Protein AF-A0ABD7YQZ2-F1 (afdb_monomer_lite)

Radius of gyration: 14.97 Å; chains: 1; bounding box: 35×28×44 Å

Structure (mmCIF, N/CA/C/O backbone):
data_AF-A0ABD7YQZ2-F1
#
_entry.id   AF-A0ABD7YQZ2-F1
#
loop_
_atom_site.group_PDB
_atom_site.id
_atom_site.type_symbol
_atom_site.label_atom_id
_atom_site.label_alt_id
_atom_site.label_comp_id
_atom_site.label_asym_id
_atom_site.label_entity_id
_atom_site.label_seq_id
_atom_site.pdbx_PDB_ins_code
_atom_site.Cartn_x
_atom_site.Cartn_y
_atom_site.Cartn_z
_atom_site.occupancy
_atom_site.B_iso_or_equiv
_atom_site.auth_seq_id
_atom_site.auth_comp_id
_atom_site.auth_asym_id
_atom_site.auth_atom_id
_atom_site.pdbx_PDB_model_num
ATOM 1 N N . MET A 1 1 ? 3.854 7.412 14.290 1.00 66.31 1 MET A N 1
ATOM 2 C CA . MET A 1 1 ? 3.168 6.395 13.473 1.00 66.31 1 MET A CA 1
ATOM 3 C C . MET A 1 1 ? 4.103 6.058 12.332 1.00 66.31 1 MET A C 1
ATOM 5 O O . MET A 1 1 ? 4.502 6.973 11.616 1.00 66.31 1 MET A O 1
ATOM 9 N N . GLY A 1 2 ? 4.597 4.822 12.289 1.00 83.25 2 GLY A N 1
ATOM 10 C CA . GLY A 1 2 ? 5.615 4.378 11.342 1.00 83.25 2 GLY A CA 1
ATOM 11 C C . GLY A 1 2 ? 5.058 3.426 10.288 1.00 83.25 2 GLY A C 1
ATOM 12 O O . GLY A 1 2 ? 4.072 2.732 10.518 1.00 83.25 2 GLY A O 1
ATOM 13 N N . ILE A 1 3 ? 5.729 3.386 9.135 1.00 92.69 3 ILE A N 1
ATOM 14 C CA . ILE A 1 3 ? 5.551 2.346 8.118 1.00 92.69 3 ILE A CA 1
ATOM 15 C C . ILE A 1 3 ? 6.861 1.582 8.012 1.00 92.69 3 ILE A C 1
ATOM 17 O O . ILE A 1 3 ? 7.908 2.146 7.675 1.00 92.69 3 ILE A O 1
ATOM 21 N N . ARG A 1 4 ? 6.814 0.285 8.293 1.00 94.44 4 ARG A N 1
ATOM 22 C CA . ARG A 1 4 ? 7.975 -0.601 8.266 1.00 94.44 4 ARG A CA 1
ATOM 23 C C . ARG A 1 4 ? 7.821 -1.611 7.141 1.00 94.44 4 ARG A C 1
ATOM 25 O O . ARG A 1 4 ? 6.831 -2.328 7.097 1.00 94.44 4 ARG A O 1
ATOM 32 N N . ALA A 1 5 ? 8.819 -1.700 6.265 1.00 94.62 5 ALA A N 1
ATOM 33 C CA . ALA A 1 5 ? 8.850 -2.746 5.250 1.00 94.62 5 ALA A CA 1
ATOM 34 C C . ALA A 1 5 ? 9.070 -4.117 5.904 1.00 94.62 5 ALA A C 1
ATOM 36 O O . ALA A 1 5 ? 9.908 -4.272 6.797 1.00 94.62 5 ALA A O 1
ATOM 37 N N . ILE A 1 6 ? 8.329 -5.109 5.430 1.00 94.25 6 ILE A N 1
ATOM 38 C CA . ILE A 1 6 ? 8.481 -6.512 5.793 1.00 94.25 6 ILE A CA 1
ATOM 39 C C . ILE A 1 6 ? 9.302 -7.168 4.689 1.00 94.25 6 ILE A C 1
ATOM 41 O O . ILE A 1 6 ? 8.945 -7.116 3.512 1.00 94.25 6 ILE A O 1
ATOM 45 N N . LYS A 1 7 ? 10.420 -7.794 5.067 1.00 89.88 7 LYS A N 1
ATOM 46 C CA . LYS A 1 7 ? 11.256 -8.516 4.110 1.00 89.88 7 LYS A CA 1
ATOM 47 C C . LYS A 1 7 ? 10.500 -9.749 3.616 1.00 89.88 7 LYS A C 1
ATOM 49 O O . LYS A 1 7 ? 10.230 -10.661 4.393 1.00 89.88 7 LYS A O 1
ATOM 54 N N . LEU A 1 8 ? 10.186 -9.769 2.327 1.00 86.06 8 LEU A N 1
ATOM 55 C CA . LEU A 1 8 ? 9.670 -10.950 1.645 1.00 86.06 8 LEU A CA 1
ATOM 56 C C . LEU A 1 8 ? 10.837 -11.837 1.200 1.00 86.06 8 LEU A C 1
ATOM 58 O O . LEU A 1 8 ? 11.935 -11.342 0.935 1.00 86.06 8 LEU A O 1
ATOM 62 N N . ASN A 1 9 ? 10.612 -13.150 1.130 1.00 83.00 9 ASN A N 1
ATOM 63 C CA . ASN A 1 9 ? 11.563 -14.036 0.470 1.00 83.00 9 ASN A CA 1
ATOM 64 C C . ASN A 1 9 ? 11.438 -13.835 -1.047 1.00 83.00 9 ASN A C 1
ATOM 66 O O . ASN A 1 9 ? 10.412 -14.174 -1.631 1.00 83.00 9 ASN A O 1
ATOM 70 N N . THR A 1 10 ? 12.475 -13.269 -1.658 1.00 76.94 10 THR A N 1
ATOM 71 C CA . THR A 1 10 ? 12.540 -12.980 -3.095 1.00 76.94 10 THR A CA 1
ATOM 72 C C . THR A 1 10 ? 13.510 -13.901 -3.836 1.00 76.94 10 THR A C 1
ATOM 74 O O . THR A 1 10 ? 13.776 -13.665 -5.006 1.00 76.94 10 THR A O 1
ATOM 77 N N . GLU A 1 11 ? 14.043 -14.949 -3.194 1.00 79.44 11 GLU A N 1
ATOM 78 C CA . GLU A 1 11 ? 15.052 -15.841 -3.796 1.00 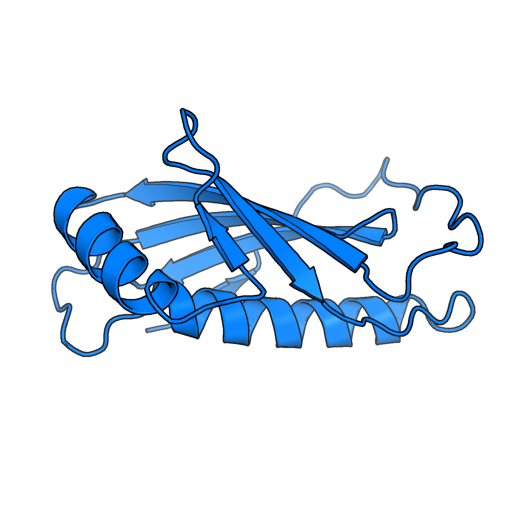79.44 11 GLU A CA 1
ATOM 79 C C . GLU A 1 11 ? 14.558 -16.529 -5.075 1.00 79.44 11 GLU A C 1
ATOM 81 O O . GLU A 1 11 ? 15.344 -16.802 -5.977 1.00 79.44 11 GLU A O 1
ATOM 86 N N . SER A 1 12 ? 13.254 -16.794 -5.168 1.00 72.38 12 SER A N 1
ATOM 87 C CA . SER A 1 12 ? 12.613 -17.394 -6.341 1.00 72.38 12 SER A CA 1
ATOM 88 C C . SER A 1 12 ? 11.830 -16.390 -7.190 1.00 72.38 12 SER A C 1
ATOM 90 O O . SER A 1 12 ? 11.086 -16.802 -8.081 1.00 72.38 12 SER A O 1
ATOM 92 N N . TRP A 1 13 ? 11.911 -15.093 -6.881 1.00 68.88 13 TRP A N 1
ATOM 93 C CA . TRP A 1 13 ? 11.191 -14.073 -7.632 1.00 68.88 13 TRP A CA 1
ATOM 94 C C . TRP A 1 13 ? 11.959 -13.732 -8.908 1.00 68.88 13 TRP A C 1
ATOM 96 O O . TRP A 1 13 ? 13.149 -13.435 -8.873 1.00 68.88 13 TRP A O 1
ATOM 106 N N . ASN A 1 14 ? 11.242 -13.760 -10.028 1.00 66.38 14 ASN A N 1
ATOM 107 C CA . ASN A 1 14 ? 11.685 -13.191 -11.289 1.00 66.38 14 ASN A CA 1
ATOM 108 C C . ASN A 1 14 ? 10.576 -12.240 -11.752 1.00 66.38 14 ASN A C 1
ATOM 110 O O . ASN A 1 14 ? 9.410 -12.656 -11.731 1.00 66.38 14 ASN A O 1
ATOM 114 N N . PRO A 1 15 ? 10.900 -10.998 -12.147 1.00 67.75 15 PRO A N 1
ATOM 115 C CA . PRO A 1 15 ? 9.909 -10.110 -12.734 1.00 67.75 15 PRO A CA 1
ATOM 116 C C . PRO A 1 15 ? 9.293 -10.790 -13.959 1.00 67.75 15 PRO A C 1
ATOM 118 O O . PRO A 1 15 ? 9.978 -11.488 -14.713 1.00 67.75 15 PRO A O 1
ATOM 121 N N . GLY A 1 16 ? 7.981 -10.633 -14.127 1.00 65.69 16 GLY A N 1
ATOM 122 C CA . GLY A 1 16 ? 7.288 -11.166 -15.297 1.00 65.69 16 GLY A CA 1
ATOM 123 C C . GLY A 1 16 ? 7.671 -10.395 -16.561 1.00 65.69 16 GLY A C 1
ATOM 124 O O . GLY A 1 16 ? 8.239 -9.305 -16.491 1.00 65.69 16 GLY A O 1
ATOM 125 N N . GLU A 1 17 ? 7.315 -10.927 -17.734 1.00 61.16 17 GLU A N 1
ATOM 126 C CA . GLU A 1 17 ? 7.421 -10.154 -18.974 1.00 61.16 17 GLU A CA 1
ATOM 127 C C . GLU A 1 17 ? 6.590 -8.869 -18.849 1.00 61.16 17 GLU A C 1
ATOM 129 O O . GLU A 1 17 ? 5.366 -8.911 -18.665 1.00 61.16 17 GLU A O 1
ATOM 134 N N . HIS A 1 18 ? 7.247 -7.717 -18.976 1.00 59.16 18 HIS A N 1
ATOM 135 C CA . HIS A 1 18 ? 6.567 -6.446 -19.170 1.00 59.16 18 HIS A CA 1
ATOM 136 C C . HIS A 1 18 ? 6.151 -6.395 -20.636 1.00 59.16 18 HIS A C 1
ATOM 138 O O . HIS A 1 18 ? 6.881 -5.941 -21.513 1.00 59.16 18 HIS A O 1
ATOM 144 N N . ARG A 1 19 ? 4.972 -6.944 -20.945 1.00 52.34 19 ARG A N 1
ATOM 145 C CA . ARG A 1 19 ? 4.374 -6.704 -22.259 1.00 52.34 19 ARG A CA 1
ATOM 146 C C . ARG A 1 19 ? 4.157 -5.201 -22.366 1.00 52.34 19 ARG A C 1
ATOM 148 O O . ARG A 1 19 ? 3.435 -4.672 -21.524 1.00 52.34 19 ARG A O 1
ATOM 155 N N . ASN A 1 20 ? 4.788 -4.556 -23.356 1.00 49.03 20 ASN A N 1
ATOM 156 C CA . ASN A 1 20 ? 4.519 -3.167 -23.748 1.00 49.03 20 ASN A CA 1
ATOM 157 C C . ASN A 1 20 ? 3.014 -2.921 -23.614 1.00 49.03 20 ASN A C 1
ATOM 159 O O . ASN A 1 20 ? 2.229 -3.527 -24.345 1.00 49.03 20 ASN A O 1
ATOM 163 N N . GLN A 1 21 ? 2.623 -2.174 -22.582 1.00 55.00 21 GLN A N 1
ATOM 164 C CA . GLN A 1 21 ? 1.227 -2.086 -22.185 1.00 55.00 21 GLN A CA 1
ATOM 165 C C . GLN A 1 21 ? 0.471 -1.268 -23.234 1.00 55.00 21 GLN A C 1
ATOM 167 O O . GLN A 1 21 ? 0.866 -0.152 -23.549 1.00 55.00 21 GLN A O 1
ATOM 172 N N . ASP A 1 22 ? -0.675 -1.769 -23.695 1.00 51.44 22 ASP A N 1
ATOM 173 C CA . ASP A 1 22 ? -1.680 -0.967 -24.413 1.00 51.44 22 ASP A CA 1
ATOM 174 C C . ASP A 1 22 ? -2.402 0.041 -23.473 1.00 51.44 22 ASP A C 1
ATOM 176 O O . ASP A 1 22 ? -3.401 0.654 -23.847 1.00 51.44 22 ASP A O 1
ATOM 180 N N . SER A 1 23 ? -1.940 0.191 -22.223 1.00 59.16 23 SER A N 1
ATOM 181 C CA . SER A 1 23 ? -2.514 1.034 -21.171 1.00 59.16 23 SER A CA 1
ATOM 182 C C . SER A 1 23 ? -1.412 1.768 -20.408 1.00 59.16 23 SER A C 1
ATOM 184 O O . SER A 1 23 ? -0.477 1.136 -19.932 1.00 59.16 23 SER A O 1
ATOM 186 N N . ASP A 1 24 ? -1.576 3.077 -20.206 1.00 72.00 24 ASP A N 1
ATOM 187 C CA . ASP A 1 24 ? -0.620 3.943 -19.491 1.00 72.00 24 ASP A CA 1
ATOM 188 C C . ASP A 1 24 ? -0.553 3.697 -17.962 1.00 72.00 24 ASP A C 1
ATOM 190 O O . ASP A 1 24 ? 0.041 4.483 -17.221 1.00 72.00 24 ASP A O 1
ATOM 194 N N . TYR A 1 25 ? -1.195 2.640 -17.447 1.00 85.06 25 TYR A N 1
ATOM 195 C CA . TYR A 1 25 ? -1.339 2.408 -16.010 1.00 85.06 25 TYR A CA 1
ATOM 196 C C . TYR A 1 25 ? -0.792 1.051 -15.562 1.00 85.06 25 TYR A C 1
ATOM 198 O O . TYR A 1 25 ? -1.139 -0.015 -16.073 1.00 85.06 25 TYR A O 1
ATOM 206 N N . THR A 1 26 ? -0.015 1.086 -14.483 1.00 87.88 26 THR A N 1
ATOM 207 C CA . THR A 1 26 ? 0.326 -0.085 -13.682 1.00 87.88 26 THR A CA 1
ATOM 208 C C . THR A 1 26 ? -0.796 -0.371 -12.689 1.00 87.88 26 THR A C 1
ATOM 210 O O . THR A 1 26 ? -1.232 0.498 -11.927 1.00 87.88 26 THR A O 1
ATOM 213 N N . HIS A 1 27 ? -1.261 -1.618 -12.693 1.00 91.12 27 HIS A N 1
ATOM 214 C CA . HIS A 1 27 ? -2.279 -2.107 -11.772 1.00 91.12 27 HIS A CA 1
ATOM 215 C C . HIS A 1 27 ? -1.641 -2.589 -10.473 1.00 91.12 27 HIS A C 1
ATOM 217 O O . HIS A 1 27 ? -0.676 -3.355 -10.490 1.00 91.12 27 HIS A O 1
ATOM 223 N N . ILE A 1 28 ? -2.202 -2.165 -9.347 1.00 94.75 28 ILE A N 1
ATOM 224 C CA . ILE A 1 28 ? -1.706 -2.483 -8.014 1.00 94.75 28 ILE A CA 1
ATOM 225 C C . ILE A 1 28 ? -2.835 -3.104 -7.206 1.00 94.75 28 ILE A C 1
ATOM 227 O O . ILE A 1 28 ? -3.922 -2.541 -7.101 1.00 94.75 28 ILE A O 1
ATOM 231 N N . THR A 1 29 ? -2.571 -4.264 -6.614 1.00 95.19 29 THR A N 1
ATOM 232 C CA . THR A 1 29 ? -3.484 -4.898 -5.655 1.00 95.19 29 THR A CA 1
ATOM 233 C C . THR A 1 29 ? -2.876 -4.810 -4.267 1.00 95.19 29 THR A C 1
ATOM 235 O O . THR A 1 29 ? -1.756 -5.275 -4.069 1.00 95.19 29 THR A O 1
ATOM 238 N N . ILE A 1 30 ? -3.601 -4.234 -3.311 1.00 96.50 30 ILE A N 1
ATOM 239 C CA . ILE A 1 30 ? -3.174 -4.118 -1.914 1.00 96.50 30 ILE A CA 1
ATOM 240 C C . ILE A 1 30 ? -4.098 -4.983 -1.068 1.00 96.50 30 ILE A C 1
ATOM 242 O O . ILE A 1 30 ? -5.225 -4.593 -0.773 1.00 96.50 30 ILE A O 1
ATOM 246 N N . SER A 1 31 ? -3.621 -6.154 -0.666 1.00 96.12 31 SER A N 1
ATOM 247 C CA . SER A 1 31 ? -4.308 -6.998 0.312 1.00 96.12 31 SER A CA 1
ATOM 248 C C . SER A 1 31 ? -3.836 -6.633 1.709 1.00 96.12 31 SER A C 1
ATOM 250 O O . SER A 1 31 ? -2.635 -6.516 1.929 1.00 96.12 31 SER A O 1
ATOM 252 N N . TYR A 1 32 ? -4.743 -6.461 2.663 1.00 95.12 32 TYR A N 1
ATOM 253 C CA . TYR A 1 32 ? -4.384 -6.018 4.005 1.00 95.12 32 TYR A CA 1
ATOM 254 C C . TYR A 1 32 ? -5.124 -6.772 5.108 1.00 95.12 32 TYR A C 1
ATOM 256 O O . TYR A 1 32 ? -6.279 -7.168 4.959 1.00 95.12 32 TYR A O 1
ATOM 264 N N . ASP A 1 33 ? -4.454 -6.921 6.244 1.00 94.62 33 ASP A N 1
ATOM 265 C CA . ASP A 1 33 ? -5.024 -7.438 7.483 1.00 94.62 33 ASP A CA 1
ATOM 266 C C . ASP A 1 33 ? -4.894 -6.412 8.611 1.00 94.62 33 ASP A C 1
ATOM 268 O O . ASP A 1 33 ? -3.981 -5.583 8.613 1.00 94.62 33 ASP A O 1
ATOM 272 N N . ILE A 1 34 ? -5.828 -6.453 9.559 1.00 92.62 34 ILE A N 1
ATOM 273 C CA . ILE A 1 34 ? -5.941 -5.481 10.644 1.00 92.62 34 ILE A CA 1
ATOM 274 C C . ILE A 1 34 ? -5.826 -6.198 11.984 1.00 92.62 34 ILE A C 1
ATOM 276 O O . ILE A 1 34 ? -6.703 -6.970 12.370 1.00 92.62 34 ILE A O 1
ATOM 280 N N . SER A 1 35 ? -4.800 -5.840 12.749 1.00 91.06 35 SER A N 1
ATOM 281 C CA . SER A 1 35 ? -4.686 -6.189 14.160 1.00 91.06 35 SER A CA 1
ATOM 282 C C . SER A 1 35 ? -5.198 -5.029 15.013 1.00 91.06 35 SER A C 1
ATOM 284 O O . SER A 1 35 ? -4.554 -3.984 15.117 1.00 91.06 35 SER A O 1
ATOM 286 N N . GLY A 1 36 ? -6.357 -5.220 15.647 1.00 88.00 36 GLY A N 1
ATOM 287 C CA . GLY A 1 36 ? -6.998 -4.224 16.506 1.00 88.00 36 GLY A CA 1
ATOM 288 C C . GLY A 1 36 ? -8.454 -3.975 16.120 1.00 88.00 36 GLY A C 1
ATOM 289 O O . GLY A 1 36 ? -9.180 -4.896 15.742 1.00 88.00 36 GLY A O 1
ATOM 290 N N . ASN A 1 37 ? -8.910 -2.727 16.236 1.00 89.12 37 ASN A N 1
ATOM 291 C CA . ASN A 1 37 ? -10.292 -2.373 15.931 1.00 89.12 37 ASN A CA 1
ATOM 292 C C . ASN A 1 37 ? -10.501 -2.163 14.424 1.00 89.12 37 ASN A C 1
ATOM 294 O O . ASN A 1 37 ? -10.480 -1.040 13.921 1.00 89.12 37 ASN A O 1
ATOM 298 N N . ARG A 1 38 ? -10.784 -3.260 13.715 1.00 89.69 38 ARG A N 1
ATOM 299 C CA . ARG A 1 38 ? -11.098 -3.248 12.279 1.00 89.69 38 ARG A CA 1
ATOM 300 C C . ARG A 1 38 ? -12.169 -2.230 11.894 1.00 89.69 38 ARG A C 1
ATOM 302 O O . ARG A 1 38 ? -12.015 -1.554 10.885 1.00 89.69 38 ARG A O 1
ATOM 309 N N . TYR A 1 39 ? -13.233 -2.088 12.685 1.00 89.19 39 TYR A N 1
ATOM 310 C CA . TYR A 1 39 ? -14.328 -1.179 12.343 1.00 89.19 39 TYR A CA 1
ATOM 311 C C . TYR A 1 39 ? -13.854 0.275 12.219 1.00 89.19 39 TYR A C 1
ATOM 313 O O . TYR A 1 39 ? -14.281 0.974 11.304 1.00 89.19 39 TYR A O 1
ATOM 321 N N . LYS A 1 40 ? -12.954 0.732 13.099 1.00 89.19 40 LYS A N 1
ATOM 322 C CA . LYS A 1 40 ? -12.405 2.096 13.032 1.00 89.19 40 LYS A CA 1
ATOM 323 C C . LYS A 1 40 ? -11.592 2.324 11.761 1.00 89.19 40 LYS A C 1
ATOM 325 O O . LYS A 1 40 ? -11.824 3.320 11.076 1.00 89.19 40 LYS A O 1
ATOM 330 N N . ILE A 1 41 ? -10.695 1.393 11.437 1.00 89.75 41 ILE A N 1
ATOM 331 C CA . ILE A 1 41 ? -9.868 1.467 10.226 1.00 89.75 41 ILE A CA 1
ATOM 332 C C . ILE A 1 41 ? -10.746 1.408 8.977 1.00 89.75 41 ILE A C 1
ATOM 334 O O . ILE A 1 41 ? -10.608 2.256 8.104 1.00 89.75 41 ILE A O 1
ATOM 338 N N . ASP A 1 42 ? -11.708 0.485 8.913 1.00 90.31 42 ASP A N 1
ATOM 339 C CA . ASP A 1 42 ? -12.605 0.358 7.761 1.00 90.31 42 ASP A CA 1
ATOM 340 C C . ASP A 1 42 ? -13.451 1.630 7.553 1.00 90.31 42 ASP A C 1
ATOM 342 O O . ASP A 1 42 ? -13.688 2.033 6.415 1.00 90.31 42 ASP A O 1
ATOM 346 N N . GLN A 1 43 ? -13.901 2.296 8.624 1.00 90.38 43 GLN A N 1
ATOM 347 C CA . GLN A 1 43 ? -14.615 3.578 8.519 1.00 90.38 43 GLN A CA 1
ATOM 348 C C . GLN A 1 43 ? -13.706 4.706 8.023 1.00 90.38 43 GLN A C 1
ATOM 350 O O . GLN A 1 43 ? -14.113 5.481 7.157 1.00 90.38 43 GLN A O 1
ATOM 355 N N . TYR A 1 44 ? -12.479 4.789 8.544 1.00 90.69 44 TYR A N 1
ATOM 356 C CA . TYR A 1 44 ? -11.499 5.775 8.093 1.00 90.69 44 TYR A CA 1
ATOM 357 C C . TYR A 1 44 ? -11.154 5.584 6.611 1.00 90.69 44 TYR A C 1
ATOM 359 O O . TYR A 1 44 ? -11.261 6.530 5.831 1.00 90.69 44 TYR A O 1
ATOM 367 N N . LEU A 1 45 ? -10.843 4.347 6.217 1.00 91.81 45 LEU A N 1
ATOM 368 C CA . LEU A 1 45 ? -10.520 3.963 4.848 1.00 91.81 45 LEU A CA 1
ATOM 369 C C . LEU A 1 45 ? -11.666 4.285 3.884 1.00 91.81 45 LEU A C 1
ATOM 371 O O . LEU A 1 45 ? -11.443 4.909 2.851 1.00 91.81 45 LEU A O 1
ATOM 375 N N . LYS A 1 46 ? -12.911 3.934 4.236 1.00 91.19 46 LYS A N 1
ATOM 376 C CA . LYS A 1 46 ? -14.096 4.311 3.444 1.00 91.19 46 LYS A CA 1
ATOM 377 C C . LYS A 1 46 ? -14.222 5.825 3.276 1.00 91.19 46 LYS A C 1
ATOM 379 O O . LYS A 1 46 ? -14.657 6.279 2.222 1.00 91.19 46 LYS A O 1
ATOM 384 N N . GLY A 1 47 ? -13.843 6.593 4.297 1.00 90.81 47 GLY A N 1
ATOM 385 C CA . GLY A 1 47 ? -13.763 8.048 4.223 1.00 90.81 47 GLY A CA 1
ATOM 386 C C . GLY A 1 47 ? -12.747 8.528 3.185 1.00 90.81 47 GLY A C 1
ATOM 387 O O . GLY A 1 47 ? -13.101 9.358 2.354 1.00 90.81 47 GLY A O 1
ATOM 388 N N . GLN A 1 48 ? -11.528 7.976 3.192 1.00 90.81 48 GLN A N 1
ATOM 389 C CA . GLN A 1 48 ? -10.477 8.340 2.226 1.00 90.81 48 GLN A CA 1
ATOM 390 C C . GLN A 1 48 ? -10.839 7.943 0.787 1.00 90.81 48 GLN A C 1
ATOM 392 O O . GLN A 1 48 ? -10.568 8.681 -0.154 1.00 90.81 48 GLN A O 1
ATOM 397 N N . LEU A 1 49 ? -11.492 6.792 0.605 1.00 91.75 49 LEU A N 1
ATOM 398 C CA . LEU A 1 49 ? -11.833 6.275 -0.722 1.00 91.75 49 LEU A CA 1
ATOM 399 C C . LEU A 1 49 ? -13.027 6.976 -1.380 1.00 91.75 49 LEU A C 1
ATOM 401 O O . LEU A 1 49 ? -13.214 6.828 -2.584 1.00 91.75 49 LEU A O 1
ATOM 405 N N . LYS A 1 50 ? -13.836 7.735 -0.632 1.00 89.75 50 LYS A N 1
ATOM 406 C CA . LYS A 1 50 ? -15.066 8.350 -1.156 1.00 89.75 50 LYS A CA 1
ATOM 407 C C . LYS A 1 50 ? -14.818 9.257 -2.369 1.00 89.75 50 LYS A C 1
ATOM 409 O O . LYS A 1 50 ? -15.635 9.263 -3.285 1.00 89.75 50 LYS A O 1
ATOM 414 N N . ASP A 1 51 ? -13.692 9.966 -2.372 1.00 84.06 51 ASP A N 1
ATOM 415 C CA . ASP A 1 51 ? -13.292 10.896 -3.435 1.00 84.06 51 ASP A CA 1
ATOM 416 C C . ASP A 1 51 ? -12.044 10.401 -4.200 1.00 84.06 51 ASP A C 1
ATOM 418 O O . ASP A 1 51 ? -11.418 11.147 -4.954 1.00 84.06 51 ASP A O 1
ATOM 422 N N . CYS A 1 52 ? -11.656 9.133 -4.014 1.00 89.44 52 CYS A N 1
ATOM 423 C CA . CYS A 1 52 ? -10.485 8.547 -4.657 1.00 89.44 52 CYS A CA 1
ATOM 424 C C . CYS A 1 52 ? -10.882 7.828 -5.954 1.00 89.44 52 CYS A C 1
ATOM 426 O O . CYS A 1 52 ? -11.514 6.778 -5.932 1.00 89.44 52 CYS A O 1
ATOM 428 N N . HIS A 1 53 ? -10.502 8.384 -7.106 1.00 88.88 53 HIS A N 1
ATOM 429 C CA . HIS A 1 53 ? -10.854 7.811 -8.415 1.00 88.88 53 HIS A CA 1
ATOM 430 C C . HIS A 1 53 ? -9.872 6.750 -8.922 1.00 88.88 53 HIS A C 1
ATOM 432 O O . HIS A 1 53 ? -10.205 5.984 -9.821 1.00 88.88 53 HIS A O 1
ATOM 438 N N . TYR A 1 54 ? -8.657 6.722 -8.375 1.00 91.00 54 TYR A N 1
ATOM 439 C CA . TYR A 1 54 ? -7.588 5.827 -8.820 1.00 91.00 54 TYR A CA 1
ATOM 440 C C . TYR A 1 54 ? -7.440 4.586 -7.932 1.00 91.00 54 TYR A C 1
ATOM 442 O O . TYR A 1 54 ? -6.640 3.711 -8.254 1.00 91.00 54 TYR A O 1
ATOM 450 N N . CYS A 1 55 ? -8.173 4.514 -6.817 1.00 94.19 55 CYS A N 1
ATOM 451 C CA . CYS A 1 55 ? -8.142 3.412 -5.864 1.00 94.19 55 CYS A CA 1
ATOM 452 C C . CYS A 1 55 ? -9.561 3.103 -5.381 1.00 94.19 55 CYS A C 1
ATOM 454 O O . CYS A 1 55 ? -10.314 4.010 -5.038 1.00 94.19 55 CYS A O 1
ATOM 456 N N . GLN A 1 56 ? -9.918 1.824 -5.329 1.00 93.81 56 GLN A N 1
ATOM 457 C CA . GLN A 1 56 ? -11.222 1.364 -4.861 1.00 93.81 56 GLN A CA 1
ATOM 458 C C . GLN A 1 56 ? -11.089 0.119 -3.987 1.00 93.81 56 GLN A C 1
ATOM 460 O O . GLN A 1 56 ? -10.194 -0.704 -4.181 1.00 93.81 56 GLN A O 1
ATOM 465 N N . LEU A 1 57 ? -12.013 -0.038 -3.039 1.00 93.12 57 LEU A N 1
ATOM 466 C CA . LEU A 1 57 ? -12.173 -1.290 -2.306 1.00 93.12 57 LEU A CA 1
ATOM 467 C C . LEU A 1 57 ? -12.805 -2.325 -3.240 1.00 93.12 57 LEU A C 1
ATOM 469 O O . LEU A 1 57 ? -13.834 -2.053 -3.855 1.00 93.12 57 LEU A O 1
ATOM 473 N N . VAL A 1 58 ? -12.199 -3.505 -3.344 1.00 89.81 58 VAL A N 1
ATOM 474 C CA . VAL A 1 58 ? -12.745 -4.593 -4.156 1.00 89.81 58 VAL A CA 1
ATOM 475 C C . VAL A 1 58 ? -14.002 -5.134 -3.479 1.00 89.81 58 VAL A C 1
ATOM 477 O O . VAL A 1 58 ? -13.967 -5.588 -2.333 1.00 89.81 58 VAL A O 1
ATOM 480 N N . GLU A 1 59 ? -15.128 -5.090 -4.191 1.00 79.56 59 GLU A N 1
ATOM 481 C CA . GLU A 1 59 ? -16.386 -5.636 -3.686 1.00 79.56 59 GLU A CA 1
ATOM 482 C C . GLU A 1 59 ? -16.238 -7.126 -3.345 1.00 79.56 59 GLU A C 1
ATOM 484 O O . GLU A 1 59 ? -15.511 -7.872 -4.001 1.00 79.56 59 GLU A O 1
ATOM 489 N N . CYS A 1 60 ? -16.923 -7.565 -2.286 1.00 77.75 60 CYS A N 1
ATOM 490 C CA . CYS A 1 60 ? -16.884 -8.936 -1.758 1.00 77.75 60 CYS A CA 1
ATOM 491 C C . CYS A 1 60 ? -15.534 -9.389 -1.163 1.00 77.75 60 CYS A C 1
ATOM 493 O O . CYS A 1 60 ? -15.483 -10.459 -0.555 1.00 77.75 60 CYS A O 1
ATOM 495 N N . VAL A 1 61 ? -14.478 -8.570 -1.243 1.00 81.69 61 VAL A N 1
ATOM 496 C CA . VAL A 1 61 ? -13.181 -8.800 -0.591 1.00 81.69 61 VAL A CA 1
ATOM 497 C C . VAL A 1 61 ? -12.806 -7.550 0.211 1.00 81.69 61 VAL A C 1
ATOM 499 O O . VAL A 1 61 ? -11.965 -6.749 -0.185 1.00 81.69 61 VAL A O 1
ATOM 502 N N . ASN A 1 62 ? -13.431 -7.383 1.385 1.00 72.81 62 ASN A N 1
ATOM 503 C CA . ASN A 1 62 ? -13.296 -6.210 2.280 1.00 72.81 62 ASN A CA 1
ATOM 504 C C . ASN A 1 62 ? -11.898 -6.048 2.934 1.00 72.81 62 ASN A C 1
ATOM 506 O O . ASN A 1 62 ? -11.755 -5.458 4.010 1.00 72.81 62 ASN A O 1
ATOM 510 N N . THR A 1 63 ? -10.881 -6.651 2.332 1.00 90.62 63 THR A N 1
ATOM 511 C CA . THR A 1 63 ? -9.476 -6.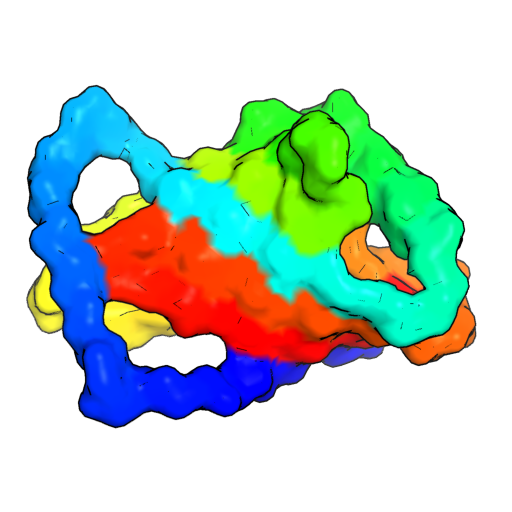683 2.743 1.00 90.62 63 THR A CA 1
ATOM 512 C C . THR A 1 63 ? -8.555 -6.411 1.554 1.00 90.62 63 THR A C 1
ATOM 514 O O . THR A 1 63 ? -7.363 -6.691 1.635 1.00 90.62 63 THR A O 1
ATOM 517 N N . THR A 1 64 ? -9.094 -5.938 0.426 1.00 95.31 64 THR A N 1
ATOM 518 C CA . THR A 1 64 ? -8.328 -5.734 -0.803 1.00 95.31 64 THR A CA 1
ATOM 519 C C . THR A 1 64 ? -8.698 -4.411 -1.458 1.00 95.31 64 THR A C 1
ATOM 521 O O . THR A 1 64 ? -9.862 -4.156 -1.761 1.00 95.31 64 THR A O 1
ATOM 524 N N . LEU A 1 65 ? -7.688 -3.582 -1.707 1.00 95.56 65 LEU A N 1
ATOM 525 C CA . LEU A 1 65 ? -7.784 -2.395 -2.548 1.00 95.56 65 LEU A CA 1
ATOM 526 C C . LEU A 1 65 ? -7.226 -2.704 -3.933 1.00 95.56 65 LEU A C 1
ATOM 528 O O . LEU A 1 65 ? -6.230 -3.419 -4.072 1.00 95.56 65 LEU A O 1
ATOM 532 N N . TYR A 1 66 ? -7.846 -2.119 -4.944 1.00 95.00 66 TYR A N 1
ATOM 533 C CA . TYR A 1 66 ? -7.347 -2.104 -6.306 1.00 95.00 66 TYR A CA 1
ATOM 534 C C . TYR A 1 66 ? -7.036 -0.672 -6.714 1.00 95.00 66 TYR A C 1
ATOM 536 O O . TYR A 1 66 ? -7.890 0.205 -6.592 1.00 95.00 66 TYR A O 1
ATOM 544 N N . MET A 1 67 ? -5.825 -0.453 -7.213 1.00 94.81 67 MET A N 1
ATOM 545 C CA . MET A 1 67 ? -5.301 0.853 -7.578 1.00 94.81 67 MET A CA 1
ATOM 546 C C . MET A 1 67 ? -4.715 0.845 -8.992 1.00 94.81 67 MET A C 1
ATOM 548 O O . MET A 1 67 ? -4.144 -0.149 -9.439 1.00 94.81 67 MET A O 1
ATOM 552 N N . GLN A 1 68 ? -4.828 1.975 -9.686 1.00 92.38 68 GLN A N 1
ATOM 553 C CA . GLN A 1 68 ? -4.194 2.222 -10.978 1.00 92.38 68 GLN A CA 1
ATOM 554 C C . GLN A 1 68 ? -3.313 3.467 -10.881 1.00 92.38 68 GLN A C 1
ATOM 556 O O . GLN A 1 68 ? -3.786 4.543 -10.516 1.00 92.38 68 GLN A O 1
ATOM 561 N N . LYS A 1 69 ? -2.024 3.330 -11.198 1.00 90.44 69 LYS A N 1
ATOM 562 C CA . LYS A 1 69 ? -1.051 4.433 -11.172 1.00 90.44 69 LYS A CA 1
ATOM 563 C C . LYS A 1 69 ? -0.170 4.385 -12.410 1.00 90.44 69 LYS A C 1
ATOM 565 O O . LYS A 1 69 ? 0.217 3.309 -12.850 1.00 90.44 69 LYS A O 1
ATOM 570 N N . SER A 1 70 ? 0.166 5.552 -12.946 1.00 88.44 70 SER A N 1
ATOM 571 C CA . SER A 1 70 ? 1.222 5.666 -13.953 1.00 88.44 70 SER A CA 1
ATOM 572 C C . SER A 1 70 ? 2.560 5.465 -13.251 1.00 88.44 70 SER A C 1
ATOM 574 O O . SER A 1 70 ? 2.889 6.228 -12.343 1.00 88.44 70 SER A O 1
ATOM 576 N N . ILE A 1 71 ? 3.294 4.423 -13.631 1.00 86.62 71 ILE A N 1
ATOM 577 C CA . ILE A 1 71 ? 4.622 4.108 -13.101 1.00 86.62 71 ILE A CA 1
ATOM 578 C C . ILE A 1 71 ? 5.521 3.890 -14.306 1.00 86.62 71 ILE A C 1
ATOM 580 O O . ILE A 1 71 ? 5.258 3.008 -15.120 1.00 86.62 71 ILE A O 1
ATOM 584 N N . GLU A 1 72 ? 6.560 4.709 -14.423 1.00 82.00 72 GLU A N 1
ATOM 585 C CA . GLU A 1 72 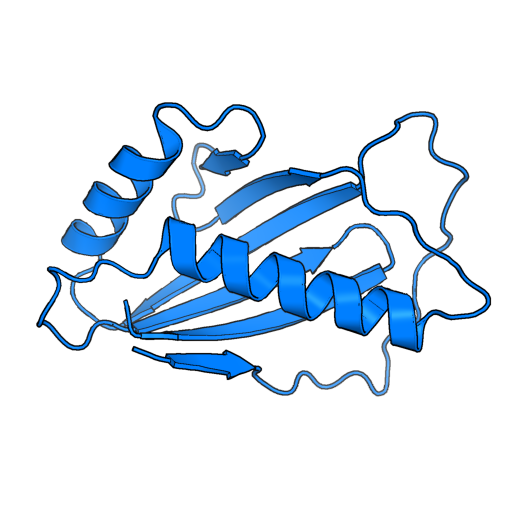? 7.597 4.500 -15.425 1.00 82.00 72 GLU A CA 1
ATOM 586 C C . GLU A 1 72 ? 8.513 3.379 -14.935 1.00 82.00 72 GLU A C 1
ATOM 588 O O . GLU A 1 72 ? 9.119 3.478 -13.869 1.00 82.00 72 GLU A O 1
ATOM 593 N N . ILE A 1 73 ? 8.561 2.287 -15.695 1.00 79.38 73 ILE A N 1
ATOM 594 C CA . ILE A 1 73 ? 9.392 1.125 -15.391 1.00 79.38 73 ILE A CA 1
ATOM 595 C C . ILE A 1 73 ? 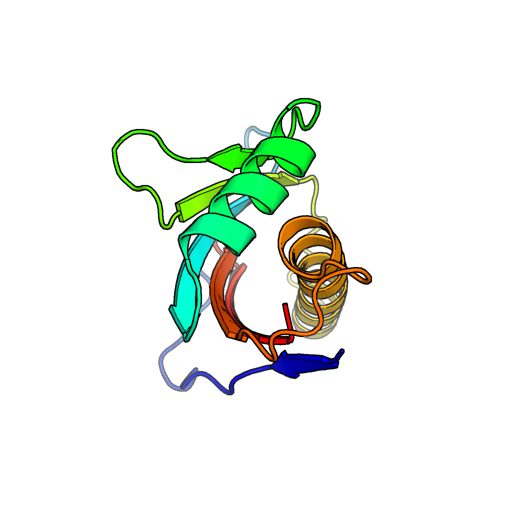10.586 1.169 -16.335 1.00 79.38 73 ILE A C 1
ATOM 597 O O . ILE A 1 73 ? 10.441 0.952 -17.538 1.00 79.38 73 ILE A O 1
ATOM 601 N N . ASP A 1 74 ? 11.766 1.444 -15.786 1.00 80.06 74 ASP A N 1
ATOM 602 C CA . ASP A 1 74 ? 13.017 1.324 -16.527 1.00 80.06 74 ASP A CA 1
ATOM 603 C C . ASP A 1 74 ? 13.674 -0.022 -16.208 1.00 80.06 74 ASP A C 1
ATOM 605 O O . ASP A 1 74 ? 14.286 -0.220 -15.157 1.00 80.06 74 ASP A O 1
ATOM 609 N N . GLU A 1 75 ? 13.567 -0.964 -17.147 1.00 73.94 75 GLU A N 1
ATOM 610 C CA . GLU A 1 75 ? 14.148 -2.305 -17.019 1.00 73.94 75 GLU A CA 1
ATOM 611 C C . GLU A 1 75 ? 15.678 -2.285 -16.867 1.00 73.94 75 GLU A C 1
ATOM 613 O O . GLU A 1 75 ? 16.256 -3.230 -16.329 1.00 73.94 75 GLU A O 1
ATOM 618 N N . LYS A 1 76 ? 16.359 -1.217 -17.311 1.00 78.56 76 LYS A N 1
ATOM 619 C CA . LYS A 1 76 ? 17.816 -1.078 -17.148 1.00 78.56 76 LYS A CA 1
ATOM 620 C C . LYS A 1 76 ? 18.207 -0.609 -15.747 1.00 78.56 76 LYS A C 1
ATOM 622 O O . LYS A 1 76 ? 19.363 -0.783 -15.365 1.00 78.56 76 LYS A O 1
ATOM 627 N N . SER A 1 77 ? 17.266 -0.038 -14.998 1.00 83.25 77 SER A N 1
ATOM 628 C CA . SER A 1 77 ? 17.449 0.500 -13.647 1.00 83.25 77 SER A CA 1
ATOM 629 C C . SER A 1 77 ? 16.353 -0.010 -12.700 1.00 83.25 77 SER A C 1
ATOM 631 O O . SER A 1 77 ? 15.747 0.736 -11.928 1.00 83.25 77 SER A O 1
ATOM 633 N N . ILE A 1 78 ? 16.109 -1.326 -12.725 1.00 81.38 78 ILE A N 1
ATOM 634 C CA . ILE A 1 78 ? 15.042 -1.951 -11.931 1.00 81.38 78 ILE A CA 1
ATOM 635 C C . ILE A 1 78 ? 15.140 -1.611 -10.434 1.00 81.38 78 ILE A C 1
ATOM 637 O O . ILE A 1 78 ? 14.124 -1.326 -9.813 1.00 81.38 78 ILE A O 1
ATOM 641 N N . ASP A 1 79 ? 16.349 -1.513 -9.873 1.00 84.69 79 ASP A N 1
ATOM 642 C CA . ASP A 1 79 ? 16.570 -1.136 -8.469 1.00 84.69 79 ASP A CA 1
ATOM 643 C C . ASP A 1 79 ? 16.094 0.294 -8.138 1.00 84.69 79 ASP A C 1
ATOM 645 O O . ASP A 1 79 ? 15.688 0.584 -7.008 1.00 84.69 79 ASP A O 1
ATOM 649 N N . GL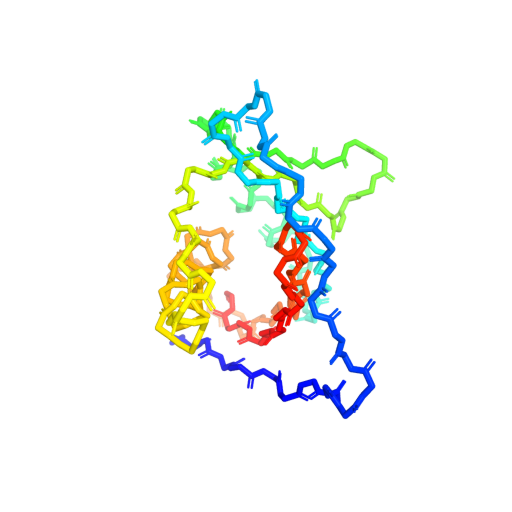U A 1 80 ? 16.170 1.220 -9.097 1.00 86.56 80 GLU A N 1
ATOM 650 C CA . GLU A 1 80 ? 15.679 2.595 -8.941 1.00 86.56 80 GLU A CA 1
ATOM 651 C C . GLU A 1 80 ? 14.157 2.641 -9.074 1.00 86.56 80 GLU A C 1
ATOM 653 O O . GLU A 1 80 ? 13.486 3.266 -8.249 1.00 86.56 80 GLU A O 1
ATOM 658 N N . THR A 1 81 ? 13.616 1.889 -10.037 1.00 87.44 81 THR A N 1
ATOM 659 C CA . THR A 1 81 ? 12.172 1.680 -10.201 1.00 87.44 81 THR A CA 1
ATOM 660 C C . THR A 1 81 ? 11.560 1.094 -8.922 1.00 87.44 81 THR A C 1
ATOM 662 O O . THR A 1 81 ? 10.579 1.620 -8.397 1.00 87.44 81 THR A O 1
ATOM 665 N N . GLU A 1 82 ? 12.165 0.049 -8.350 1.00 89.19 82 GLU A N 1
ATOM 666 C CA . GLU A 1 82 ? 11.699 -0.581 -7.111 1.00 89.19 82 GLU A CA 1
ATOM 667 C C . GLU A 1 82 ? 11.695 0.382 -5.921 1.00 89.19 82 GLU A C 1
ATOM 669 O O . GLU A 1 82 ? 10.774 0.348 -5.103 1.00 89.19 82 GLU A O 1
ATOM 674 N N . ARG A 1 83 ? 12.700 1.257 -5.823 1.00 91.31 83 ARG A N 1
ATOM 675 C CA . ARG A 1 83 ? 12.781 2.270 -4.764 1.00 91.31 83 ARG A CA 1
ATOM 676 C C . ARG A 1 83 ? 11.691 3.325 -4.909 1.00 91.31 83 ARG A C 1
ATOM 678 O O . ARG A 1 83 ? 11.043 3.659 -3.923 1.00 91.31 83 ARG A O 1
ATOM 685 N N . SER A 1 84 ? 11.462 3.802 -6.131 1.00 92.00 84 SER A N 1
ATOM 686 C CA . SER A 1 84 ? 10.383 4.750 -6.417 1.00 92.00 84 SER A CA 1
ATOM 687 C C . SER A 1 84 ? 9.010 4.151 -6.090 1.00 92.00 84 SER A C 1
ATOM 689 O O . SER A 1 84 ? 8.174 4.806 -5.465 1.00 92.00 84 SER A O 1
ATOM 691 N N . ILE A 1 85 ? 8.801 2.873 -6.426 1.00 93.69 85 ILE A N 1
ATOM 692 C CA . ILE A 1 85 ? 7.584 2.138 -6.069 1.00 93.69 85 ILE A CA 1
ATOM 693 C C . ILE A 1 85 ? 7.445 2.008 -4.546 1.00 93.69 85 ILE A C 1
ATOM 695 O O . ILE A 1 85 ? 6.348 2.220 -4.033 1.00 93.69 85 ILE A O 1
ATOM 699 N N . ASP A 1 86 ? 8.519 1.690 -3.814 1.00 94.69 86 ASP A N 1
ATOM 700 C CA . ASP A 1 86 ? 8.490 1.605 -2.345 1.00 94.69 86 ASP A CA 1
ATOM 701 C C . ASP A 1 86 ? 8.066 2.933 -1.703 1.00 94.69 86 ASP A C 1
ATOM 703 O O . ASP A 1 86 ? 7.196 2.952 -0.831 1.00 94.69 86 ASP A O 1
ATOM 707 N N . GLU A 1 87 ? 8.639 4.047 -2.158 1.00 95.00 87 GLU A N 1
ATOM 708 C CA . GLU A 1 87 ? 8.297 5.390 -1.679 1.00 95.00 87 GLU A CA 1
ATOM 709 C C . GLU A 1 87 ? 6.832 5.737 -1.970 1.00 95.00 87 GLU A C 1
ATOM 711 O O . GLU A 1 87 ? 6.109 6.171 -1.070 1.00 95.00 87 GLU A O 1
ATOM 716 N N . MET A 1 88 ? 6.366 5.471 -3.193 1.00 95.44 88 MET A N 1
ATOM 717 C CA . MET A 1 88 ? 4.971 5.683 -3.581 1.00 95.44 88 MET A CA 1
ATOM 718 C C . MET A 1 88 ? 4.017 4.843 -2.725 1.00 95.44 88 MET A C 1
ATOM 720 O O . MET A 1 88 ? 3.075 5.385 -2.150 1.00 95.44 88 MET A O 1
ATOM 724 N N . LEU A 1 89 ? 4.283 3.543 -2.563 1.00 96.31 89 LEU A N 1
ATOM 725 C CA . LEU A 1 89 ? 3.439 2.661 -1.756 1.00 96.31 89 LEU A CA 1
ATOM 726 C C . LEU A 1 89 ? 3.378 3.113 -0.296 1.00 96.31 89 LEU A C 1
ATOM 728 O O . LEU A 1 89 ? 2.317 3.032 0.317 1.00 96.31 89 LEU A O 1
ATOM 732 N N . ARG A 1 90 ? 4.479 3.610 0.275 1.00 96.31 90 ARG A N 1
ATOM 733 C CA . ARG A 1 90 ? 4.482 4.140 1.646 1.00 96.31 90 ARG A CA 1
ATOM 734 C C . ARG A 1 90 ? 3.573 5.349 1.795 1.00 96.31 90 ARG A C 1
ATOM 736 O O . ARG A 1 90 ? 2.829 5.407 2.771 1.00 96.31 90 ARG A O 1
ATOM 743 N N . GLU A 1 91 ? 3.612 6.290 0.859 1.00 94.69 91 GLU A N 1
ATOM 744 C CA . GLU A 1 91 ? 2.740 7.466 0.914 1.00 94.69 91 GLU A CA 1
ATOM 745 C C . GLU A 1 91 ? 1.265 7.088 0.717 1.00 94.69 91 GLU A C 1
ATOM 747 O O . GLU A 1 91 ? 0.412 7.562 1.467 1.00 94.69 91 GLU A O 1
ATOM 752 N N . GLU A 1 92 ? 0.963 6.159 -0.193 1.00 95.12 92 GLU A N 1
ATOM 753 C CA . GLU A 1 92 ? -0.398 5.641 -0.389 1.00 95.12 92 GLU A CA 1
ATOM 754 C C . GLU A 1 92 ? -0.919 4.915 0.862 1.00 95.12 92 GLU A C 1
ATOM 756 O O . GLU A 1 92 ? -2.004 5.205 1.365 1.00 95.12 92 GLU A O 1
ATOM 761 N N . LEU A 1 93 ? -0.127 4.010 1.444 1.00 95.12 93 LEU A N 1
ATOM 762 C CA . LEU A 1 93 ? -0.507 3.295 2.666 1.00 95.12 93 LEU A CA 1
ATOM 763 C C . LEU A 1 93 ? -0.669 4.240 3.858 1.00 95.12 93 LEU A C 1
ATOM 765 O O . LEU A 1 93 ? -1.567 4.049 4.679 1.00 95.12 93 LEU A O 1
ATOM 769 N N . LYS A 1 94 ? 0.168 5.276 3.948 1.00 93.00 94 LYS A N 1
ATOM 770 C CA . LYS A 1 94 ? 0.025 6.327 4.954 1.00 93.00 94 LYS A CA 1
ATOM 771 C C . LYS A 1 94 ? -1.300 7.055 4.787 1.00 93.00 94 LYS A C 1
ATOM 773 O O . LYS A 1 94 ? -2.019 7.221 5.765 1.00 93.00 94 LYS A O 1
ATOM 778 N N . HIS A 1 95 ? -1.630 7.452 3.563 1.00 91.62 95 HIS A N 1
ATOM 779 C CA . HIS A 1 95 ? -2.882 8.129 3.260 1.00 91.62 95 HIS A CA 1
ATOM 780 C C . HIS A 1 95 ? -4.106 7.269 3.609 1.00 91.62 95 HIS A C 1
ATOM 782 O O . HIS A 1 95 ? -5.048 7.771 4.217 1.00 91.62 95 HIS A O 1
ATOM 788 N N . PHE A 1 96 ? -4.083 5.976 3.279 1.00 91.75 96 PHE A N 1
ATOM 789 C CA . PHE A 1 96 ? -5.231 5.089 3.475 1.00 91.75 96 PHE A CA 1
ATOM 790 C C . PHE A 1 96 ? -5.419 4.592 4.907 1.00 91.75 96 PHE A C 1
ATOM 792 O O . PHE A 1 96 ? -6.558 4.392 5.332 1.00 91.75 96 PHE A O 1
ATOM 799 N N . PHE A 1 97 ? -4.331 4.372 5.648 1.00 91.94 97 PHE A N 1
ATOM 800 C CA . PHE A 1 97 ? -4.397 3.658 6.923 1.00 91.94 97 PHE A CA 1
ATOM 801 C C . PHE A 1 97 ? -3.968 4.480 8.134 1.00 91.94 97 PHE A C 1
ATOM 803 O O . PHE A 1 97 ? -4.376 4.126 9.231 1.00 91.94 97 PHE A O 1
ATOM 810 N N . VAL A 1 98 ? -3.197 5.561 7.979 1.00 89.06 98 VAL A N 1
ATOM 811 C CA . VAL A 1 98 ? -2.690 6.324 9.131 1.00 89.06 98 VAL A CA 1
ATOM 812 C C . VAL A 1 98 ? -3.650 7.450 9.482 1.00 89.06 98 VAL A C 1
ATOM 814 O O . VAL A 1 98 ? -3.655 8.511 8.856 1.00 89.06 98 VAL A O 1
ATOM 817 N N . ASN A 1 99 ? -4.419 7.262 10.550 1.00 82.75 99 ASN A N 1
ATOM 818 C CA . ASN A 1 99 ? -5.282 8.307 11.077 1.00 82.75 99 ASN A CA 1
ATOM 819 C C . ASN A 1 99 ? -4.625 8.975 12.292 1.00 82.75 99 ASN A C 1
ATOM 821 O O . ASN A 1 99 ? -4.599 8.419 13.381 1.00 82.75 99 ASN A O 1
ATOM 825 N N . ALA A 1 100 ? -4.167 10.223 12.150 1.00 74.81 100 ALA A N 1
ATOM 826 C CA . ALA A 1 100 ? -3.509 10.960 13.240 1.00 74.81 100 ALA A CA 1
ATOM 827 C C . ALA A 1 100 ? -4.378 11.144 14.505 1.00 74.81 100 ALA A C 1
ATOM 829 O O . ALA A 1 100 ? -3.850 11.408 15.584 1.00 74.81 100 ALA A O 1
ATOM 830 N N . ASN A 1 101 ? -5.703 10.998 14.388 1.00 72.12 101 ASN A N 1
ATOM 831 C CA . ASN A 1 101 ? -6.639 11.066 15.513 1.00 72.12 101 ASN A CA 1
ATOM 832 C C . ASN A 1 101 ? -6.882 9.695 16.173 1.00 72.12 101 ASN A C 1
ATOM 834 O O . ASN A 1 101 ? -7.625 9.597 17.152 1.00 72.12 101 ASN A O 1
ATOM 838 N N . ASN A 1 102 ? -6.294 8.631 15.628 1.00 68.38 102 ASN A N 1
ATOM 839 C CA . ASN A 1 102 ? -6.429 7.268 16.102 1.00 68.38 102 ASN A CA 1
ATOM 840 C C . ASN A 1 102 ? -5.316 6.946 17.103 1.00 68.38 102 ASN A C 1
ATOM 842 O O . ASN A 1 102 ? -4.162 6.724 16.756 1.00 68.38 102 ASN A O 1
ATOM 846 N N . LEU A 1 103 ? -5.671 6.955 18.387 1.00 61.00 103 LEU A N 1
ATOM 847 C CA . LEU A 1 103 ? -4.734 6.701 19.484 1.00 61.00 103 LEU A CA 1
ATOM 848 C C . LEU A 1 103 ? -4.690 5.221 19.902 1.00 61.00 103 LEU A C 1
ATOM 850 O O . LEU A 1 103 ? -4.034 4.893 20.888 1.00 61.00 103 LEU A O 1
ATOM 854 N N . SER A 1 104 ? -5.408 4.321 19.213 1.00 65.75 104 SER A N 1
ATOM 855 C CA . SER A 1 104 ? -5.615 2.945 19.697 1.00 65.75 104 SER A CA 1
ATOM 856 C C . SER A 1 104 ? -4.462 1.969 19.440 1.00 65.75 104 SER A C 1
ATOM 858 O O . SER A 1 104 ? -4.591 0.805 19.816 1.00 65.75 104 SER A O 1
ATOM 860 N N . GLY A 1 105 ? -3.349 2.406 18.839 1.00 75.38 105 GLY A N 1
ATOM 861 C CA . GLY A 1 105 ? -2.210 1.528 18.535 1.00 75.38 105 GLY A CA 1
ATOM 862 C C . GLY A 1 105 ? -2.578 0.385 17.584 1.00 75.38 105 GLY A C 1
ATOM 863 O O . GLY A 1 105 ? -2.069 -0.727 17.725 1.00 75.38 105 GLY A O 1
ATOM 864 N N . GLU A 1 106 ? -3.516 0.639 16.670 1.00 88.69 106 GLU A N 1
ATOM 865 C CA . GLU A 1 106 ? -3.961 -0.337 15.682 1.00 88.69 106 GLU A CA 1
ATOM 866 C C . GLU A 1 106 ? -2.866 -0.564 14.640 1.00 88.69 106 GLU A C 1
ATOM 868 O O . GLU A 1 106 ? -2.057 0.321 14.356 1.00 88.69 106 GLU A O 1
ATOM 873 N N . LYS A 1 107 ? -2.823 -1.772 14.079 1.00 92.25 107 LYS A N 1
ATOM 874 C CA . LYS A 1 107 ? -1.821 -2.140 13.082 1.00 92.25 107 LYS A CA 1
ATOM 875 C C . LYS A 1 107 ? -2.466 -2.694 11.832 1.00 92.25 107 LYS A C 1
ATOM 877 O O . LYS A 1 107 ? -3.346 -3.551 11.916 1.00 92.25 107 LYS A O 1
ATOM 882 N N . VAL A 1 108 ? -1.962 -2.263 10.683 1.00 94.00 108 VAL A N 1
ATOM 883 C CA . VAL A 1 108 ? -2.323 -2.807 9.375 1.00 94.00 108 VAL A CA 1
ATOM 884 C C . VAL A 1 108 ? -1.104 -3.486 8.778 1.00 94.00 108 VAL A C 1
ATOM 886 O O . VAL A 1 108 ? -0.035 -2.892 8.689 1.00 94.00 108 VAL A O 1
ATOM 889 N N . THR A 1 109 ? -1.250 -4.740 8.369 1.00 96.12 109 THR A N 1
ATOM 890 C CA . THR A 1 109 ? -0.253 -5.417 7.537 1.00 96.12 109 THR A CA 1
ATOM 891 C C . THR A 1 109 ? -0.753 -5.418 6.106 1.00 96.12 109 THR A C 1
ATOM 893 O O . THR A 1 109 ? -1.817 -5.966 5.845 1.00 96.12 109 THR A O 1
ATOM 896 N N . ALA A 1 110 ? -0.013 -4.800 5.192 1.00 96.75 110 ALA A N 1
ATOM 897 C CA . ALA A 1 110 ? -0.376 -4.667 3.787 1.00 96.75 110 ALA A CA 1
ATOM 898 C C . ALA A 1 110 ? 0.602 -5.441 2.895 1.00 96.75 110 ALA A C 1
ATOM 900 O O . ALA A 1 110 ? 1.813 -5.393 3.101 1.00 96.75 110 ALA A O 1
ATOM 901 N N . TYR A 1 111 ? 0.066 -6.114 1.883 1.00 96.25 111 TYR A N 1
ATOM 902 C CA . TYR A 1 111 ? 0.770 -6.853 0.843 1.00 96.25 111 TYR A CA 1
ATOM 903 C C . TYR A 1 111 ? 0.375 -6.264 -0.511 1.00 96.25 111 TYR A C 1
ATOM 905 O O . TYR A 1 111 ? -0.776 -6.377 -0.934 1.00 96.25 111 TYR A O 1
ATOM 913 N N . CYS A 1 112 ? 1.326 -5.627 -1.182 1.00 95.94 112 CYS A N 1
ATOM 914 C CA . CYS A 1 112 ? 1.111 -4.890 -2.419 1.00 95.94 112 CYS A CA 1
ATOM 915 C C . CYS A 1 112 ? 1.716 -5.668 -3.589 1.00 95.94 112 CYS A C 1
ATOM 917 O O . CYS A 1 112 ? 2.928 -5.855 -3.628 1.00 95.94 112 CYS A O 1
ATOM 919 N N . MET A 1 113 ? 0.904 -6.095 -4.552 1.00 93.50 113 MET A N 1
ATOM 920 C CA . MET 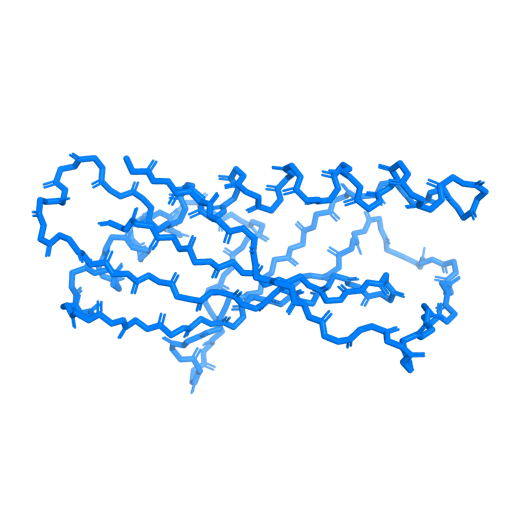A 1 113 ? 1.374 -6.621 -5.837 1.00 93.50 113 MET A CA 1
ATOM 921 C C . MET A 1 113 ? 1.354 -5.495 -6.865 1.00 93.50 113 MET A C 1
ATOM 923 O O . MET A 1 113 ? 0.293 -4.913 -7.088 1.00 93.50 113 MET A O 1
ATOM 927 N N . VAL A 1 114 ? 2.504 -5.182 -7.467 1.00 91.19 114 VAL A N 1
ATOM 928 C CA . VAL A 1 114 ? 2.663 -4.061 -8.406 1.00 91.19 114 VAL A CA 1
ATOM 929 C C . VAL A 1 114 ? 2.938 -4.591 -9.807 1.00 91.19 114 VAL A C 1
ATOM 931 O O . VAL A 1 114 ? 4.073 -4.949 -10.121 1.00 91.19 114 VAL A O 1
ATOM 934 N N . GLY A 1 115 ? 1.896 -4.637 -10.642 1.00 85.94 115 GLY A N 1
ATOM 935 C CA . GLY A 1 115 ? 1.974 -5.120 -12.021 1.00 85.94 115 GLY A CA 1
ATOM 936 C C . GLY A 1 115 ? 2.773 -6.421 -12.157 1.00 85.94 115 GLY A C 1
ATOM 937 O O . GLY A 1 115 ? 2.641 -7.333 -11.340 1.00 85.94 115 GLY A O 1
ATOM 938 N N . ASN A 1 116 ? 3.640 -6.462 -13.171 1.00 79.19 116 ASN A N 1
ATOM 939 C CA . ASN A 1 116 ? 4.619 -7.534 -13.381 1.00 79.19 116 ASN A CA 1
ATOM 940 C C . ASN A 1 116 ? 6.005 -7.195 -12.806 1.00 79.19 116 ASN A C 1
ATOM 942 O O . ASN A 1 116 ? 6.971 -7.901 -13.101 1.00 79.19 116 ASN A O 1
ATOM 946 N N . VAL A 1 117 ? 6.092 -6.144 -11.979 1.00 83.38 117 VAL A N 1
ATOM 947 C CA . VAL A 1 117 ? 7.290 -5.809 -11.210 1.00 83.38 117 VAL A CA 1
ATOM 948 C C . VAL A 1 117 ? 7.366 -6.823 -10.072 1.00 83.38 117 VAL A C 1
ATOM 950 O O . VAL A 1 117 ? 7.716 -7.978 -10.292 1.00 83.38 117 VAL A O 1
ATOM 953 N N . ARG A 1 118 ? 6.964 -6.474 -8.849 1.00 86.12 118 ARG A N 1
ATOM 954 C CA . ARG A 1 118 ? 7.114 -7.367 -7.697 1.00 86.12 118 ARG A CA 1
ATOM 955 C C . ARG A 1 118 ? 6.077 -7.134 -6.615 1.00 86.12 118 ARG A C 1
ATOM 957 O O . ARG A 1 118 ? 5.274 -6.202 -6.672 1.00 86.12 118 ARG A O 1
ATOM 964 N N . ALA A 1 119 ? 6.148 -7.985 -5.598 1.00 90.62 119 ALA A N 1
ATOM 965 C CA . ALA A 1 119 ? 5.413 -7.805 -4.362 1.00 90.62 119 ALA A CA 1
ATOM 966 C C . ALA A 1 119 ? 6.219 -6.995 -3.333 1.00 90.62 119 ALA A C 1
ATOM 968 O O . ALA A 1 119 ? 7.436 -7.140 -3.203 1.00 90.62 119 ALA A O 1
ATOM 969 N N . PHE A 1 120 ? 5.507 -6.190 -2.555 1.00 94.69 120 PHE A N 1
ATOM 970 C CA . PHE A 1 120 ? 6.005 -5.455 -1.399 1.00 94.69 120 PHE A CA 1
ATOM 971 C C . PHE A 1 120 ? 5.117 -5.767 -0.197 1.00 94.69 120 PHE A C 1
ATOM 973 O O . PHE A 1 120 ? 3.945 -6.106 -0.357 1.00 94.69 120 PHE A O 1
ATOM 980 N N . ALA A 1 121 ? 5.660 -5.663 1.011 1.00 96.44 121 ALA A N 1
ATOM 981 C CA . ALA A 1 121 ? 4.883 -5.864 2.225 1.00 96.44 121 ALA A CA 1
ATOM 982 C C . ALA A 1 121 ? 5.280 -4.861 3.302 1.00 96.44 121 ALA A C 1
ATOM 984 O O . ALA A 1 121 ? 6.455 -4.510 3.435 1.00 96.44 121 ALA A O 1
ATOM 985 N N . TYR A 1 122 ? 4.296 -4.422 4.081 1.00 97.25 122 TYR A N 1
ATOM 986 C CA . TYR A 1 122 ? 4.447 -3.360 5.065 1.00 97.25 122 TYR A CA 1
ATOM 987 C C . TYR A 1 122 ? 3.639 -3.647 6.325 1.00 97.25 122 TYR A C 1
ATOM 989 O O . TYR A 1 122 ? 2.543 -4.193 6.264 1.00 97.25 122 TYR A O 1
ATOM 997 N N . GLU A 1 123 ? 4.169 -3.211 7.460 1.00 96.25 123 GLU A N 1
ATOM 998 C CA . GLU A 1 123 ? 3.422 -3.000 8.695 1.00 96.25 123 GLU A CA 1
ATOM 999 C C . GLU A 1 123 ? 3.237 -1.489 8.885 1.00 96.25 123 GLU A C 1
ATOM 1001 O O . GLU A 1 123 ? 4.201 -0.725 8.774 1.00 96.25 123 GLU A O 1
ATOM 1006 N N . VAL A 1 124 ? 2.008 -1.064 9.155 1.00 93.50 124 VAL A N 1
ATOM 1007 C CA . VAL A 1 124 ? 1.594 0.334 9.294 1.00 93.50 124 VAL A CA 1
ATOM 1008 C C . VAL A 1 124 ? 0.970 0.527 10.671 1.00 93.50 124 VAL A C 1
ATOM 1010 O O . VAL A 1 124 ? 0.049 -0.207 11.034 1.00 93.50 124 VAL A O 1
ATOM 1013 N N . ASP A 1 125 ? 1.448 1.519 11.421 1.00 90.75 125 ASP A N 1
ATOM 1014 C CA . ASP A 1 125 ? 0.768 1.992 12.633 1.00 90.75 125 ASP A CA 1
ATOM 1015 C C . ASP A 1 125 ? -0.400 2.907 12.227 1.00 90.75 125 ASP A C 1
ATOM 1017 O O . ASP A 1 125 ? -0.161 4.017 11.739 1.00 90.75 125 ASP A O 1
ATOM 1021 N N . ALA A 1 126 ? -1.635 2.436 12.406 1.00 82.81 126 ALA A N 1
ATOM 1022 C CA . ALA A 1 126 ? -2.867 3.031 11.877 1.00 82.81 126 ALA A CA 1
ATOM 1023 C C . ALA A 1 126 ? -3.606 3.960 12.853 1.00 82.81 126 ALA A C 1
ATOM 1025 O O . ALA A 1 126 ? -3.512 3.747 14.084 1.00 82.81 126 ALA A O 1
#

Secondary structure (DSSP, 8-state):
--EEE-----TT--PPP----SSS-EEEEEEEEEES-HHHHHHHHHHHHTT-SSEEEPTT-TTEEEEEE-----GGGHHHHHHHHHHHHHHHHHHHH--TT--S--EEEEEEEETTS-EEEEEEE-

Organism: NCBI:txid28171

pLDDT: mean 85.75, std 11.09, range [49.03, 97.25]

Foldseek 3Di:
DDKDWDDDPCVVPDQDDPDPDPDQKKKKKKFKDKDDPPVVLLVQLCVLCVPPPQKDQDPPRSRMIIGIDRQDQDPVCLVVSVVVVVVVVRVVCCSRGPDPVDPGQMKMWIWMQIHSNGIIIIIDRD

Sequence (126 aa):
MGIRAIKLNTESWNPGEHRNQDSDYTHITISYDISGNRYKIDQYLKGQLKDCHYCQLVECVNTTLYMQKSIEIDEKSIDETERSIDEMLREELKHFFVNANNLSGEKVTAYCMVGNVRAFAYEVDA